Protein AF-A0A8J4FB12-F1 (afdb_monomer)

Foldseek 3Di:
DQQQPQLDDPSLPPDDDPSCVPPRNVVLVVVLVVCLVVVDQKDKDKAAPSCCPRPNRNNVVVNVVSLVVSQKDKDWDWDQDDDPPDGGIMIMIIIGHDDD

pLDDT: mean 78.16, std 13.07, range [53.12, 95.38]

InterPro domains:
  IPR001525 C-5 cytosine methyltransferase [PF00145] (1-75)
  IPR029063 S-adenosyl-L-methionine-dependent methyltransferase superfamily [G3DSA:3.40.50.150] (1-83)
  IPR029063 S-adenosyl-L-methionine-dependent methyltransferase superfamily [SSF53335] (1-76)
  IPR050390 DNA Cytosine-5 Methyltransferase [PTHR10629] (1-82)

Organism: NCBI:txid51714

Solvent-accessible surface area (backbone atoms only — not comparable to full-atom values): 5815 Å² total; per-residue (Å²): 102,68,78,50,72,60,43,46,78,81,42,56,77,49,80,94,62,64,61,68,74,37,82,59,37,36,56,56,60,56,51,50,52,49,45,68,71,68,60,56,63,63,50,78,47,40,43,56,51,46,41,55,55,42,81,84,15,49,59,48,53,51,55,49,53,55,37,47,77,70,44,35,50,73,49,75,50,77,42,84,43,67,59,105,87,44,86,42,69,35,26,34,38,42,35,36,48,60,85,127

Secondary structure (DSSP, 8-state):
----GGGSGGGGGS----TTTSTTTTHHHHHHHHHHHH--SEEEEEE-THHHHGGGGHHHHHHHHHHHHTTEEEEEEEEEES-TT--EEEEEEEEEE---

Radius of gyration: 14.21 Å; Cα contacts (8 Å, |Δi|>4): 137; chains: 1; bounding box: 40×24×36 Å

Mean predicted aligned error: 7.6 Å

Sequence (100 aa):
GTPCNNFTGLNLHAPRTNILDDNMNRLILTVLEVIKFLRPKYVYLEQVPSAMIKENGMWIRTVLGHLECLGYQYEVGDIASGGPHCLRWAATCRVRLVDG

Nearest PDB structures (foldseek):
  4ft4-assembly1_B  TM=9.243E-01  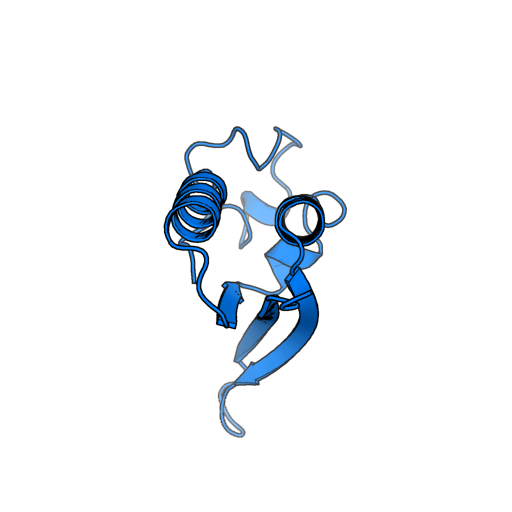e=4.789E-06  Zea mays
  1fjx-assembly1_A  TM=8.506E-01  e=9.364E-05  Haemophilus haemolyticus
  2uyc-assembly1_A  TM=8.475E-01  e=9.975E-05  Haemophilus haemolyticus
  10mh-assembly1_A  TM=8.392E-01  e=1.206E-04  Haemophilus haemolyticus
  2z6a-assembly1_A  TM=8.492E-01  e=1.763E-04  Haemophilus parahaemolyticus

Structure (mmCIF, N/CA/C/O backbone):
data_AF-A0A8J4FB12-F1
#
_entry.id   AF-A0A8J4FB12-F1
#
loop_
_atom_site.group_PDB
_atom_site.id
_atom_site.type_symbol
_atom_site.label_atom_id
_atom_site.label_alt_id
_atom_site.label_comp_id
_atom_site.label_asym_id
_atom_site.label_entity_id
_atom_site.label_seq_id
_atom_site.pdbx_PDB_ins_code
_atom_site.Cartn_x
_atom_site.Cartn_y
_atom_site.Cartn_z
_atom_site.occupancy
_atom_site.B_iso_or_equiv
_atom_site.auth_seq_id
_atom_site.auth_comp_id
_atom_site.auth_asym_id
_atom_site.auth_atom_id
_atom_site.pdbx_PDB_model_num
ATOM 1 N N . GLY A 1 1 ? -0.410 -9.970 -0.109 1.00 60.00 1 GLY A N 1
ATOM 2 C CA . GLY A 1 1 ? -0.067 -9.170 -1.294 1.00 60.00 1 GLY A CA 1
ATOM 3 C C . GLY A 1 1 ? -0.949 -9.534 -2.473 1.00 60.00 1 GLY A C 1
ATOM 4 O O . GLY A 1 1 ? -1.546 -10.606 -2.471 1.00 60.00 1 GLY A O 1
ATOM 5 N N . THR A 1 2 ? -1.043 -8.647 -3.463 1.00 65.06 2 THR A N 1
ATOM 6 C CA . THR A 1 2 ? -1.705 -8.895 -4.755 1.00 65.06 2 THR A CA 1
ATOM 7 C C . THR A 1 2 ? -0.673 -9.375 -5.787 1.00 65.06 2 THR A C 1
ATOM 9 O O . THR A 1 2 ? 0.405 -8.788 -5.857 1.00 65.06 2 THR A O 1
ATOM 12 N N . PRO A 1 3 ? -0.937 -10.407 -6.607 1.00 60.28 3 PRO A N 1
ATOM 13 C CA . PRO A 1 3 ? -0.049 -10.751 -7.703 1.00 60.28 3 PRO A CA 1
ATOM 14 C C . PRO A 1 3 ? -0.113 -9.624 -8.732 1.00 60.28 3 PRO A C 1
ATOM 16 O O . PRO A 1 3 ? -1.179 -9.328 -9.267 1.00 60.28 3 PRO A O 1
ATOM 19 N N . CYS A 1 4 ? 1.022 -8.975 -8.966 1.00 59.12 4 CYS A N 1
ATOM 20 C CA . CYS A 1 4 ? 1.150 -7.925 -9.963 1.00 59.12 4 CYS A CA 1
ATOM 21 C C . CYS A 1 4 ? 2.453 -8.151 -10.736 1.00 59.12 4 CYS A C 1
ATOM 23 O O . CYS A 1 4 ? 3.544 -7.748 -10.323 1.00 59.12 4 CYS A O 1
ATOM 25 N N . ASN A 1 5 ? 2.342 -8.884 -11.841 1.00 63.47 5 ASN A N 1
ATOM 26 C CA . ASN A 1 5 ? 3.498 -9.453 -12.538 1.00 63.47 5 ASN A CA 1
ATOM 27 C C . ASN A 1 5 ? 4.252 -8.427 -13.406 1.00 63.47 5 ASN A C 1
ATOM 29 O O . ASN A 1 5 ? 5.388 -8.684 -13.803 1.00 63.47 5 ASN A O 1
ATOM 33 N N . ASN A 1 6 ? 3.670 -7.247 -13.655 1.00 63.16 6 ASN A N 1
ATOM 34 C CA . ASN A 1 6 ? 4.267 -6.209 -14.506 1.00 63.16 6 ASN A CA 1
ATOM 35 C C . ASN A 1 6 ? 5.143 -5.187 -13.769 1.00 63.16 6 ASN A C 1
ATOM 37 O O . ASN A 1 6 ? 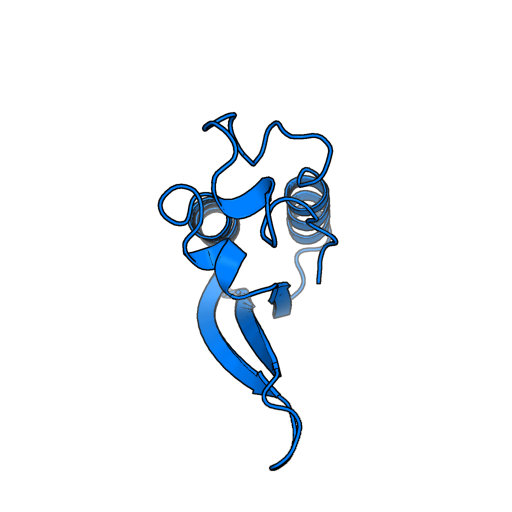5.606 -4.207 -14.358 1.00 63.16 6 ASN A O 1
ATOM 41 N N . PHE A 1 7 ? 5.450 -5.445 -12.498 1.00 58.22 7 PHE A N 1
ATOM 42 C CA . PHE A 1 7 ? 6.355 -4.609 -11.712 1.00 58.22 7 PHE A CA 1
ATOM 43 C C . PHE A 1 7 ? 7.820 -5.062 -11.730 1.00 58.22 7 PHE A C 1
AT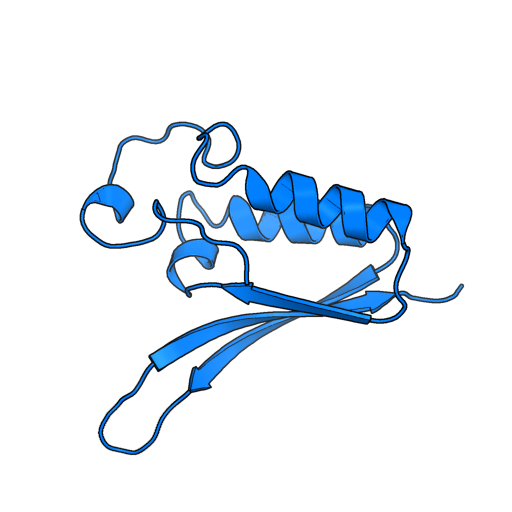OM 45 O O . PHE A 1 7 ? 8.652 -4.371 -11.155 1.00 58.22 7 PHE A O 1
ATOM 52 N N . THR A 1 8 ? 8.174 -6.185 -12.366 1.00 62.22 8 THR A N 1
ATOM 53 C CA . THR A 1 8 ? 9.529 -6.766 -12.260 1.00 62.22 8 THR A CA 1
ATOM 54 C C . THR A 1 8 ? 10.115 -7.195 -13.614 1.00 62.22 8 THR A C 1
ATOM 56 O O . THR A 1 8 ? 9.389 -7.365 -14.592 1.00 62.22 8 THR A O 1
ATOM 59 N N . GLY A 1 9 ? 11.443 -7.353 -13.687 1.00 68.75 9 GLY A N 1
ATOM 60 C CA . GLY A 1 9 ? 12.148 -7.878 -14.867 1.00 68.75 9 GLY A CA 1
ATOM 61 C C . GLY A 1 9 ? 12.058 -6.986 -16.114 1.00 68.75 9 GLY A C 1
ATOM 62 O O . GLY A 1 9 ? 12.073 -5.760 -16.015 1.00 68.75 9 GLY A O 1
ATOM 63 N N . LEU A 1 10 ? 11.943 -7.607 -17.296 1.00 65.31 10 LEU A N 1
ATOM 64 C CA . LEU A 1 10 ? 11.828 -6.912 -18.593 1.00 65.31 10 LEU A CA 1
ATOM 65 C C . LEU A 1 10 ? 10.595 -5.990 -18.674 1.00 65.31 10 LEU A C 1
ATOM 67 O O . LEU A 1 10 ? 10.595 -5.022 -19.431 1.00 65.31 10 LEU A O 1
ATOM 71 N N . ASN A 1 11 ? 9.576 -6.238 -17.843 1.00 61.41 11 ASN A N 1
ATOM 72 C CA . ASN A 1 11 ? 8.348 -5.446 -17.802 1.00 61.41 11 ASN A CA 1
ATOM 73 C C . ASN A 1 11 ? 8.506 -4.125 -17.041 1.00 61.41 11 ASN A C 1
ATOM 75 O O . ASN A 1 11 ? 7.635 -3.266 -17.152 1.00 61.41 11 ASN A O 1
ATOM 79 N N . LEU A 1 12 ? 9.605 -3.899 -16.307 1.00 62.53 12 LEU A N 1
ATOM 80 C CA . LEU A 1 12 ? 9.834 -2.637 -15.591 1.00 62.53 12 LEU A CA 1
ATOM 81 C C . LEU A 1 12 ? 9.868 -1.433 -16.551 1.00 62.53 12 LEU A C 1
ATOM 83 O O . LEU A 1 12 ? 9.279 -0.394 -16.242 1.00 62.53 12 LEU A O 1
ATOM 87 N N . HIS A 1 13 ? 10.473 -1.617 -17.729 1.00 67.12 13 HIS A N 1
ATOM 88 C CA . HIS A 1 13 ? 10.663 -0.590 -18.762 1.00 67.12 13 HIS A CA 1
ATOM 89 C C . HIS A 1 13 ? 9.695 -0.704 -19.948 1.00 67.12 13 HIS A C 1
ATOM 91 O O . HIS A 1 13 ? 9.814 0.069 -20.899 1.00 67.12 13 HIS A O 1
ATOM 97 N N . ALA A 1 14 ? 8.754 -1.655 -19.909 1.00 65.62 14 ALA A N 1
ATOM 98 C CA . ALA A 1 14 ? 7.714 -1.781 -20.925 1.00 65.62 14 ALA A CA 1
ATOM 99 C C . ALA A 1 14 ? 6.933 -0.455 -21.078 1.00 65.62 14 ALA A C 1
ATOM 101 O O . ALA A 1 14 ? 6.809 0.290 -20.096 1.00 65.62 14 ALA A O 1
ATOM 102 N N . PRO A 1 15 ? 6.450 -0.133 -22.296 1.00 63.16 15 PRO A N 1
ATOM 103 C CA . PRO A 1 15 ? 5.801 1.141 -22.592 1.00 63.16 15 PRO A CA 1
ATOM 104 C C . PRO A 1 15 ? 4.655 1.451 -21.625 1.00 63.16 15 PRO A C 1
ATOM 106 O O . PRO A 1 15 ? 3.958 0.554 -21.159 1.00 63.16 15 PRO A O 1
ATOM 109 N N . ARG A 1 16 ? 4.490 2.750 -21.343 1.00 61.00 16 ARG A N 1
ATOM 110 C CA . ARG A 1 16 ? 3.542 3.326 -20.377 1.00 61.00 16 ARG A CA 1
ATOM 111 C C . ARG A 1 16 ? 2.091 3.128 -20.828 1.00 61.00 16 ARG A C 1
ATOM 113 O O . ARG A 1 16 ? 1.457 4.059 -21.318 1.00 61.00 16 ARG A O 1
ATOM 120 N N . THR A 1 17 ? 1.570 1.920 -20.705 1.00 63.38 17 THR A N 1
ATOM 121 C CA . THR A 1 17 ? 0.126 1.676 -20.679 1.00 63.38 17 THR A CA 1
ATOM 122 C C . THR A 1 17 ? -0.310 1.737 -19.226 1.00 63.38 17 THR A C 1
ATOM 124 O O . THR A 1 17 ? 0.338 1.102 -18.402 1.00 63.38 17 THR A O 1
ATOM 127 N N . ASN A 1 18 ? -1.377 2.480 -18.918 1.00 66.50 18 ASN A N 1
ATOM 128 C CA . ASN A 1 18 ? -1.911 2.635 -17.562 1.00 66.50 18 ASN A CA 1
ATOM 129 C C . ASN A 1 18 ? -1.857 1.306 -16.783 1.00 66.50 18 ASN A C 1
ATOM 131 O O . ASN A 1 18 ? -2.582 0.365 -17.113 1.00 66.50 18 ASN A O 1
ATOM 135 N N . ILE A 1 19 ? -0.992 1.230 -15.763 1.00 68.19 19 ILE A N 1
ATOM 136 C CA . ILE A 1 19 ? -0.777 0.016 -14.954 1.00 68.19 19 ILE A CA 1
ATOM 137 C C . ILE A 1 19 ? -2.082 -0.530 -14.383 1.00 68.19 19 ILE A C 1
ATOM 139 O O . ILE A 1 19 ? -2.183 -1.736 -14.183 1.00 68.19 19 ILE A O 1
ATOM 143 N N . LEU A 1 20 ? -3.072 0.324 -14.123 1.00 67.31 20 LEU A N 1
ATOM 144 C CA . LEU A 1 20 ? -4.366 -0.089 -13.581 1.00 67.31 20 LEU A CA 1
ATOM 145 C C . LEU A 1 20 ? -5.269 -0.757 -14.628 1.00 67.31 20 LEU A C 1
ATOM 147 O O . LEU A 1 20 ? -6.085 -1.607 -14.273 1.00 67.31 20 LEU A O 1
ATOM 151 N N . ASP A 1 21 ? -5.116 -0.397 -15.905 1.00 68.94 21 ASP A N 1
ATOM 152 C CA . ASP A 1 21 ? -5.909 -0.963 -17.003 1.00 68.94 21 ASP A CA 1
ATOM 153 C C . ASP A 1 21 ? -5.366 -2.314 -17.468 1.00 68.94 21 ASP A C 1
ATOM 155 O O . ASP A 1 21 ? -6.111 -3.127 -18.030 1.00 68.94 21 ASP A O 1
ATOM 159 N N . ASP A 1 22 ? -4.090 -2.570 -17.186 1.00 68.06 22 ASP A N 1
ATOM 160 C CA . ASP A 1 22 ? -3.432 -3.844 -17.410 1.00 68.06 22 ASP A CA 1
ATOM 161 C C . ASP A 1 22 ? -4.108 -4.953 -16.596 1.00 68.06 22 A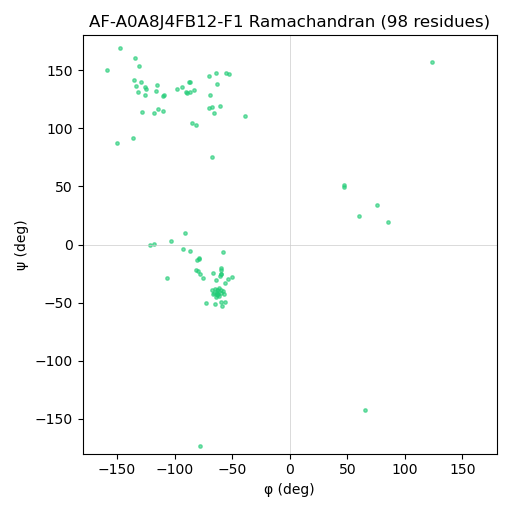SP A C 1
ATOM 163 O O . ASP A 1 22 ? -4.132 -4.947 -15.361 1.00 68.06 22 ASP A O 1
ATOM 167 N N . ASN A 1 23 ? -4.631 -5.945 -17.318 1.00 60.53 23 ASN A N 1
ATOM 168 C CA . ASN A 1 23 ? -5.303 -7.116 -16.763 1.00 60.53 23 ASN A CA 1
ATOM 169 C C . ASN A 1 23 ? -4.481 -7.809 -15.662 1.00 60.53 23 ASN A C 1
ATOM 171 O O . ASN A 1 23 ? -5.066 -8.398 -14.754 1.00 60.53 23 ASN A O 1
ATOM 175 N N . MET A 1 24 ? -3.149 -7.702 -15.706 1.00 63.75 24 MET A N 1
ATOM 176 C CA . MET A 1 24 ? -2.239 -8.329 -14.747 1.00 63.75 24 MET A CA 1
ATOM 177 C C . MET A 1 24 ? -2.085 -7.572 -13.419 1.00 63.75 24 MET A C 1
ATOM 179 O O . MET A 1 24 ? -1.561 -8.161 -12.475 1.00 63.75 24 MET A O 1
ATOM 183 N N . ASN A 1 25 ? -2.540 -6.315 -13.312 1.00 69.50 25 ASN A N 1
ATOM 184 C CA . ASN A 1 25 ? -2.477 -5.536 -12.062 1.00 69.50 25 ASN A CA 1
ATOM 185 C C . ASN A 1 25 ? -3.866 -5.141 -11.521 1.00 69.50 25 ASN A C 1
ATOM 187 O O . ASN A 1 25 ? -3.956 -4.525 -10.459 1.00 69.50 25 ASN A O 1
ATOM 191 N N . ARG A 1 26 ? -4.960 -5.535 -12.193 1.00 75.12 26 ARG A N 1
ATOM 192 C CA . ARG A 1 26 ? -6.347 -5.208 -11.798 1.00 75.12 26 ARG A CA 1
ATOM 193 C C . ARG A 1 26 ? -6.762 -5.713 -10.419 1.00 75.12 26 ARG A C 1
ATOM 195 O O . ARG A 1 26 ? -7.707 -5.171 -9.849 1.00 75.12 26 ARG A O 1
ATOM 202 N N . LEU A 1 27 ? -6.073 -6.711 -9.851 1.00 82.56 27 LEU A N 1
ATOM 203 C CA . LEU A 1 27 ? -6.478 -7.279 -8.561 1.00 82.56 27 LEU A CA 1
ATOM 204 C C . LEU A 1 27 ? -6.467 -6.237 -7.435 1.00 82.56 27 LEU A C 1
ATOM 206 O O . LEU A 1 27 ? -7.248 -6.357 -6.494 1.00 82.56 27 LEU A O 1
ATOM 210 N N . ILE A 1 28 ? -5.640 -5.190 -7.536 1.00 85.50 28 ILE A N 1
ATOM 211 C CA . ILE A 1 28 ? -5.646 -4.127 -6.529 1.00 85.50 28 ILE A CA 1
ATOM 212 C C . ILE A 1 28 ? -6.997 -3.410 -6.449 1.00 85.50 28 ILE A C 1
ATOM 214 O O . ILE A 1 28 ? -7.464 -3.130 -5.350 1.00 85.50 28 ILE A O 1
ATOM 218 N N . LEU A 1 29 ? -7.676 -3.203 -7.582 1.00 86.56 29 LEU A N 1
ATOM 219 C CA . LEU A 1 29 ? -9.011 -2.601 -7.610 1.00 86.56 29 LEU A CA 1
ATOM 220 C C . LEU A 1 29 ? -10.033 -3.515 -6.923 1.00 86.56 29 LEU A C 1
ATOM 222 O O . LEU A 1 29 ? -10.835 -3.050 -6.120 1.00 86.56 29 LEU A O 1
ATOM 226 N N . THR A 1 30 ? -9.954 -4.829 -7.157 1.00 88.62 30 THR A N 1
ATOM 227 C CA . THR A 1 30 ? -10.803 -5.810 -6.464 1.00 88.62 30 THR A CA 1
ATOM 228 C C . THR A 1 30 ? -10.555 -5.810 -4.956 1.00 88.62 30 THR A C 1
ATOM 230 O O . THR A 1 30 ? -11.506 -5.836 -4.179 1.00 88.62 30 THR A O 1
ATOM 233 N N . VAL A 1 31 ? -9.292 -5.745 -4.521 1.00 90.12 31 VAL A N 1
ATOM 234 C CA . VAL A 1 31 ? -8.948 -5.666 -3.093 1.00 90.12 31 VAL A CA 1
ATOM 235 C C . VAL A 1 31 ? -9.490 -4.383 -2.463 1.00 90.12 31 VAL A C 1
ATOM 237 O O . VAL A 1 31 ? -10.037 -4.439 -1.363 1.00 90.12 31 VAL A O 1
ATOM 240 N N . LEU A 1 32 ? -9.394 -3.244 -3.153 1.00 90.94 32 LEU A N 1
ATOM 241 C CA . LEU A 1 32 ? -9.949 -1.975 -2.677 1.00 90.94 32 LEU A CA 1
ATOM 242 C C . LEU A 1 32 ? -11.480 -2.026 -2.553 1.00 90.94 32 LEU A C 1
ATOM 244 O O . LEU A 1 32 ? -12.012 -1.541 -1.555 1.00 90.94 32 LEU A O 1
ATOM 248 N N . GLU A 1 33 ? -12.185 -2.669 -3.488 1.00 92.44 33 GLU A N 1
ATOM 249 C CA . GLU A 1 33 ? -13.636 -2.882 -3.367 1.00 92.44 33 GLU A CA 1
ATOM 250 C C . GLU A 1 33 ? -13.991 -3.803 -2.188 1.00 92.44 33 GLU A C 1
ATOM 252 O O . GLU A 1 33 ? -14.935 -3.521 -1.451 1.00 92.44 33 GLU A O 1
ATOM 257 N N . VAL A 1 34 ? -13.198 -4.848 -1.924 1.00 93.88 34 VAL A N 1
ATOM 258 C CA . VAL A 1 34 ? -13.378 -5.695 -0.730 1.00 93.88 34 VAL A CA 1
ATOM 259 C C . VAL A 1 34 ? -13.155 -4.897 0.560 1.00 93.88 34 VAL A C 1
ATOM 261 O O . VAL A 1 34 ? -13.949 -5.013 1.492 1.00 93.88 34 VAL A O 1
ATOM 264 N N . ILE A 1 35 ? -12.119 -4.053 0.623 1.00 93.81 35 ILE A N 1
ATOM 265 C CA . ILE A 1 35 ? -11.856 -3.176 1.779 1.00 93.81 35 ILE A CA 1
ATOM 266 C C . ILE A 1 35 ? -13.015 -2.197 1.984 1.00 93.81 35 ILE A C 1
ATOM 268 O O . ILE A 1 35 ? -13.473 -2.007 3.111 1.00 93.81 35 ILE A O 1
ATOM 272 N N . LYS A 1 36 ? -13.512 -1.597 0.901 1.00 94.31 36 LYS A N 1
ATOM 273 C CA . LYS A 1 36 ? -14.655 -0.683 0.924 1.00 94.31 36 LYS A CA 1
ATOM 274 C C . LYS A 1 36 ? -15.932 -1.364 1.407 1.00 94.31 36 LYS A C 1
ATOM 276 O O . LYS A 1 36 ? -16.691 -0.739 2.140 1.00 94.31 36 LYS A O 1
ATOM 281 N N . PHE A 1 37 ? -16.161 -2.615 1.017 1.00 95.00 37 PHE A N 1
ATOM 282 C CA . PHE A 1 37 ? -17.329 -3.385 1.439 1.00 95.00 37 PHE A CA 1
ATOM 283 C C . PHE A 1 37 ? -17.234 -3.826 2.905 1.00 95.00 37 PHE A C 1
ATOM 285 O O . PHE A 1 37 ? -18.161 -3.602 3.678 1.00 95.00 37 PHE A O 1
ATOM 292 N N . LEU A 1 38 ? -16.110 -4.429 3.302 1.00 95.38 38 LEU A N 1
ATOM 293 C CA . LEU A 1 38 ? -15.940 -5.004 4.641 1.00 95.38 38 LEU A CA 1
ATOM 294 C C . LEU A 1 38 ? -15.614 -3.965 5.719 1.00 95.38 38 LEU A C 1
ATOM 296 O O . LEU A 1 38 ? -15.827 -4.235 6.898 1.00 95.38 38 LEU A O 1
ATOM 300 N N . ARG A 1 39 ? -15.062 -2.809 5.333 1.00 94.00 39 ARG A N 1
ATOM 301 C CA . ARG A 1 39 ? -14.641 -1.716 6.229 1.00 94.00 39 ARG A CA 1
ATOM 302 C C . ARG A 1 39 ? -13.809 -2.211 7.430 1.00 94.00 39 ARG A C 1
ATOM 304 O O . ARG A 1 39 ? -14.105 -1.850 8.567 1.00 94.00 39 ARG A O 1
ATOM 311 N N . PRO A 1 40 ? -12.764 -3.036 7.227 1.00 94.38 40 PRO A N 1
ATOM 312 C CA . PRO A 1 40 ? -11.984 -3.566 8.341 1.00 94.38 40 PRO A CA 1
ATOM 313 C C . PRO A 1 40 ? -11.272 -2.441 9.100 1.00 94.38 40 PRO A C 1
ATOM 315 O O . PRO A 1 40 ? -10.815 -1.470 8.497 1.00 94.38 40 PRO A O 1
ATOM 318 N N . LYS A 1 41 ? -11.096 -2.600 10.416 1.00 92.00 41 LYS A N 1
ATOM 319 C CA . LYS A 1 41 ? -10.379 -1.614 11.247 1.00 92.00 41 LYS A CA 1
ATOM 320 C C . LYS A 1 41 ? -8.902 -1.467 10.861 1.00 92.00 41 LYS A C 1
ATOM 322 O O . LYS A 1 41 ? -8.327 -0.390 10.996 1.00 92.00 41 LYS A O 1
ATOM 327 N N . TYR A 1 42 ? -8.294 -2.540 10.358 1.00 91.62 42 TYR A N 1
ATOM 328 C CA . TYR A 1 42 ? -6.898 -2.574 9.936 1.00 91.62 42 TYR A CA 1
ATOM 329 C C . TYR A 1 42 ? -6.755 -3.274 8.590 1.00 91.62 42 TYR A C 1
ATOM 331 O O . TYR A 1 42 ? -7.402 -4.291 8.342 1.00 91.62 42 TYR A O 1
ATOM 339 N N . VAL A 1 43 ? -5.867 -2.749 7.750 1.00 91.19 43 VAL A N 1
ATOM 340 C CA . VAL A 1 43 ? -5.475 -3.348 6.474 1.00 91.19 43 VAL A CA 1
ATOM 341 C C . VAL A 1 43 ? -3.951 -3.408 6.419 1.00 91.19 43 VAL A C 1
ATOM 343 O O . VAL A 1 43 ? -3.259 -2.486 6.850 1.00 91.19 43 VAL A O 1
ATOM 346 N N . TYR A 1 44 ? -3.420 -4.504 5.888 1.00 91.19 44 TYR A N 1
ATOM 347 C CA . TYR A 1 44 ? -1.997 -4.660 5.614 1.00 91.19 44 TYR A CA 1
ATOM 348 C C . TYR A 1 44 ? -1.815 -5.113 4.167 1.00 91.19 44 TYR A C 1
ATOM 350 O O . TYR A 1 44 ? -2.236 -6.212 3.796 1.00 91.19 44 TYR A O 1
ATOM 358 N N . LEU A 1 45 ? -1.211 -4.257 3.345 1.00 88.94 45 LEU A N 1
ATOM 359 C CA . LEU A 1 45 ? -0.911 -4.541 1.946 1.00 88.94 45 LEU A CA 1
ATOM 360 C C . LEU A 1 45 ? 0.599 -4.692 1.777 1.00 88.94 45 LEU A C 1
ATOM 362 O O . LEU A 1 45 ? 1.370 -3.820 2.158 1.00 88.94 45 LEU A O 1
ATOM 366 N N . GLU A 1 46 ? 1.013 -5.800 1.177 1.00 86.56 46 GLU A N 1
ATOM 367 C CA . GLU A 1 46 ? 2.407 -6.083 0.836 1.00 86.56 46 GLU A CA 1
ATOM 368 C C . GLU A 1 46 ? 2.547 -6.157 -0.687 1.00 86.56 46 GLU A C 1
ATOM 370 O O . GLU A 1 46 ? 1.678 -6.723 -1.366 1.00 86.56 46 GLU A O 1
ATOM 375 N N . GLN A 1 47 ? 3.614 -5.550 -1.209 1.00 86.44 47 GLN A N 1
ATOM 376 C CA . GLN A 1 47 ? 4.002 -5.544 -2.617 1.00 86.44 47 GLN A CA 1
ATOM 377 C C . GLN A 1 47 ? 5.520 -5.502 -2.800 1.00 86.44 47 GLN A C 1
ATOM 379 O O . GLN A 1 47 ? 6.287 -5.238 -1.880 1.00 86.44 47 GLN A O 1
ATOM 384 N N . VAL A 1 48 ? 5.964 -5.712 -4.040 1.00 84.62 48 VAL A N 1
ATOM 385 C CA . VAL A 1 48 ? 7.366 -5.509 -4.419 1.00 84.62 48 VAL A CA 1
ATOM 386 C C . VAL A 1 48 ? 7.726 -4.012 -4.424 1.00 84.62 48 VAL A C 1
ATOM 388 O O . VAL A 1 48 ? 6.907 -3.200 -4.862 1.00 84.62 48 VAL A O 1
ATOM 391 N N . PRO A 1 49 ? 8.957 -3.618 -4.038 1.00 83.94 49 PRO A N 1
ATOM 392 C CA . PRO A 1 49 ? 9.385 -2.211 -4.035 1.00 83.94 49 PRO A CA 1
ATOM 393 C C . PRO A 1 49 ? 9.238 -1.512 -5.387 1.00 83.94 49 PRO A C 1
ATOM 395 O O . PRO A 1 49 ? 8.894 -0.335 -5.463 1.00 83.94 49 PRO A O 1
ATOM 398 N N . SER A 1 50 ? 9.415 -2.252 -6.482 1.00 82.19 50 SER A N 1
ATOM 399 C CA . SER A 1 50 ? 9.252 -1.723 -7.836 1.00 82.19 50 SER A CA 1
ATOM 400 C C . SER A 1 50 ? 7.842 -1.178 -8.117 1.00 82.19 50 SER A C 1
ATOM 402 O O . SER A 1 50 ? 7.702 -0.272 -8.938 1.00 82.19 50 SER A O 1
ATOM 404 N N . ALA A 1 51 ? 6.809 -1.654 -7.412 1.00 81.38 51 ALA A N 1
ATOM 405 C CA . ALA A 1 51 ? 5.449 -1.120 -7.521 1.00 81.38 51 ALA A CA 1
ATOM 406 C C . ALA A 1 51 ? 5.327 0.319 -6.986 1.00 81.38 51 ALA A C 1
ATOM 408 O O . ALA A 1 51 ? 4.465 1.074 -7.438 1.00 81.38 51 ALA A O 1
ATOM 409 N N . MET A 1 52 ? 6.217 0.723 -6.075 1.00 85.25 52 MET A N 1
ATOM 410 C CA . MET A 1 52 ? 6.230 2.067 -5.489 1.00 85.25 52 MET A CA 1
ATOM 411 C C . MET A 1 52 ? 6.849 3.110 -6.426 1.00 85.25 52 MET A C 1
ATOM 413 O O . MET A 1 52 ? 6.514 4.287 -6.337 1.00 85.25 52 MET A O 1
ATOM 417 N N . ILE A 1 53 ? 7.721 2.688 -7.348 1.00 84.38 53 ILE A N 1
ATOM 418 C CA . ILE A 1 53 ? 8.469 3.588 -8.244 1.00 84.38 53 ILE A CA 1
ATOM 419 C C . ILE A 1 53 ? 7.969 3.563 -9.693 1.00 84.38 53 ILE A C 1
ATOM 421 O O . ILE A 1 53 ? 8.086 4.564 -10.406 1.00 84.38 53 ILE A O 1
ATOM 425 N N . LYS A 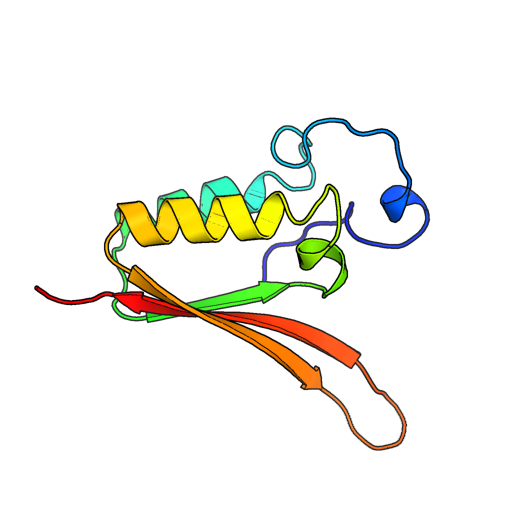1 54 ? 7.408 2.437 -10.158 1.00 81.31 54 LYS A N 1
ATOM 426 C CA . LYS A 1 54 ? 6.996 2.277 -11.560 1.00 81.31 54 LYS A CA 1
ATOM 427 C C . LYS A 1 54 ? 5.895 3.280 -11.915 1.00 81.31 54 LYS A C 1
ATOM 429 O O . LYS A 1 54 ? 4.991 3.538 -11.124 1.00 81.31 54 LYS A O 1
ATOM 434 N N . GLU A 1 55 ? 6.005 3.869 -13.108 1.00 83.88 55 GLU A N 1
ATOM 435 C CA . GLU A 1 55 ? 5.113 4.929 -13.608 1.00 83.88 55 GLU A CA 1
ATOM 436 C C . GLU A 1 55 ? 4.881 6.041 -12.585 1.00 83.88 55 GLU A C 1
ATOM 438 O O . GLU A 1 55 ? 3.756 6.429 -12.260 1.00 83.88 55 GLU A O 1
ATOM 443 N N . ASN A 1 56 ? 5.996 6.547 -12.056 1.00 84.25 56 ASN A N 1
ATOM 444 C CA . ASN A 1 56 ? 6.002 7.590 -11.046 1.00 84.25 56 ASN A CA 1
ATOM 445 C C . ASN A 1 56 ? 5.260 7.155 -9.767 1.00 84.25 56 ASN A C 1
ATOM 447 O O . ASN A 1 56 ? 4.731 8.010 -9.091 1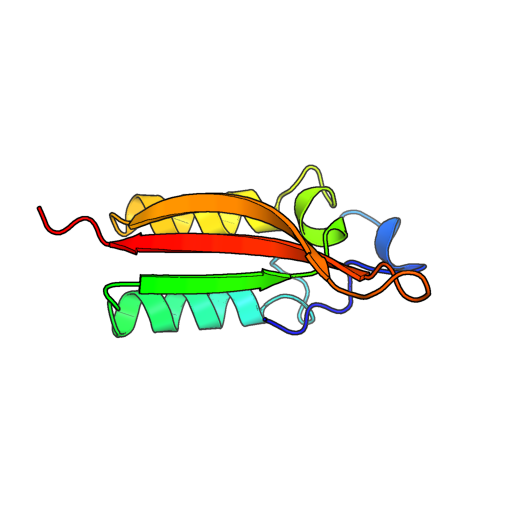.00 84.25 56 ASN A O 1
ATOM 451 N N . GLY A 1 57 ? 5.123 5.867 -9.441 1.00 86.19 57 GLY A N 1
ATOM 452 C CA . GLY A 1 57 ? 4.366 5.417 -8.263 1.00 86.19 57 GLY A CA 1
ATOM 453 C C . GLY A 1 57 ? 2.844 5.479 -8.431 1.00 86.19 57 GLY A C 1
ATOM 454 O O . GLY A 1 57 ? 2.112 5.764 -7.483 1.00 86.19 57 GLY A O 1
ATOM 455 N N . MET A 1 58 ? 2.342 5.237 -9.644 1.00 86.56 58 MET A N 1
ATOM 456 C CA . MET A 1 58 ? 0.900 5.240 -9.928 1.00 86.56 58 MET A CA 1
ATOM 457 C C . MET A 1 58 ? 0.123 4.251 -9.054 1.00 86.56 58 MET A C 1
ATOM 459 O O . MET A 1 58 ? -0.935 4.605 -8.532 1.00 86.56 58 MET A O 1
ATOM 463 N N . TRP A 1 59 ? 0.661 3.044 -8.855 1.00 87.62 59 TRP A N 1
ATOM 464 C CA . TRP A 1 59 ? 0.018 2.011 -8.042 1.00 87.62 59 TRP A CA 1
ATOM 465 C C . TRP A 1 59 ? -0.205 2.493 -6.606 1.00 87.62 59 TRP A C 1
ATOM 467 O O . TRP A 1 59 ? -1.339 2.503 -6.129 1.00 87.62 59 TRP A O 1
ATOM 477 N N . ILE A 1 60 ? 0.855 2.974 -5.946 1.00 89.69 60 ILE A N 1
ATOM 478 C CA . ILE A 1 60 ? 0.769 3.385 -4.542 1.00 89.69 60 ILE A CA 1
ATOM 479 C C . ILE A 1 60 ? -0.115 4.615 -4.370 1.00 89.69 60 ILE A C 1
ATOM 481 O O . ILE A 1 60 ? -0.976 4.614 -3.498 1.00 89.69 60 ILE A O 1
ATOM 485 N N . ARG A 1 61 ? -0.008 5.620 -5.248 1.00 90.38 61 ARG A N 1
ATOM 486 C CA . ARG A 1 61 ? -0.900 6.788 -5.197 1.00 90.38 61 ARG A CA 1
ATOM 487 C C . ARG A 1 61 ? -2.372 6.414 -5.322 1.00 90.38 61 ARG A C 1
ATOM 489 O O . ARG A 1 61 ? -3.198 6.989 -4.626 1.00 90.38 61 ARG A O 1
ATOM 496 N N . THR A 1 62 ? -2.691 5.462 -6.195 1.00 89.81 62 THR A N 1
ATOM 497 C CA . THR A 1 62 ? -4.071 5.001 -6.389 1.00 89.81 62 THR A CA 1
ATOM 498 C C . THR A 1 62 ? -4.586 4.338 -5.119 1.00 89.81 62 THR A C 1
ATOM 500 O O . THR A 1 62 ? -5.627 4.723 -4.599 1.00 89.81 62 THR A O 1
ATOM 503 N N . VAL A 1 63 ? -3.822 3.391 -4.572 1.00 90.75 63 VAL A N 1
ATOM 504 C CA . VAL A 1 63 ? -4.178 2.699 -3.326 1.00 90.75 63 VAL A CA 1
ATOM 505 C C . VAL A 1 63 ? -4.391 3.688 -2.184 1.00 90.75 63 VAL A C 1
ATOM 507 O O . VAL A 1 63 ? -5.425 3.636 -1.523 1.00 90.75 63 VAL A O 1
ATOM 510 N N . LEU A 1 64 ? -3.449 4.611 -1.983 1.00 92.56 64 LEU A N 1
ATOM 511 C CA . LEU A 1 64 ? -3.526 5.600 -0.913 1.00 92.56 64 LEU A CA 1
ATOM 512 C C . LEU A 1 64 ? -4.713 6.548 -1.092 1.00 92.56 64 LEU A C 1
ATOM 514 O O . LEU A 1 64 ? -5.468 6.724 -0.144 1.00 92.56 64 LEU A O 1
ATOM 518 N N . GLY A 1 65 ? -4.949 7.065 -2.301 1.00 92.94 65 GLY A N 1
ATOM 519 C CA . GLY A 1 65 ? -6.092 7.940 -2.571 1.00 92.94 65 GLY A CA 1
ATOM 520 C C . GLY A 1 65 ? -7.436 7.259 -2.290 1.00 92.94 65 GLY A C 1
ATOM 521 O O . GLY A 1 65 ? -8.313 7.848 -1.663 1.00 92.94 65 GLY A O 1
ATOM 522 N N . HIS A 1 66 ? -7.591 5.984 -2.665 1.00 91.88 66 HIS A N 1
ATOM 523 C CA . HIS A 1 66 ? -8.794 5.219 -2.321 1.00 91.88 66 HIS A CA 1
ATOM 524 C C . HIS A 1 66 ? -8.956 5.039 -0.805 1.00 91.88 66 HIS A C 1
ATOM 526 O O . HIS A 1 66 ? -10.063 5.175 -0.287 1.00 91.88 66 HIS A O 1
ATOM 532 N N . LEU A 1 67 ? -7.873 4.736 -0.088 1.00 91.81 67 LEU A N 1
ATOM 533 C CA . LEU A 1 67 ? -7.897 4.548 1.363 1.00 91.81 67 LEU A CA 1
ATOM 534 C C . LEU A 1 67 ? -8.187 5.866 2.106 1.00 91.81 67 LEU A C 1
ATOM 536 O O . LEU A 1 67 ? -8.992 5.861 3.038 1.00 91.81 67 LEU A O 1
ATOM 540 N N . GLU A 1 68 ? -7.628 6.988 1.649 1.00 92.81 68 GLU A N 1
ATOM 541 C CA . GLU A 1 68 ? -7.931 8.337 2.151 1.00 92.81 68 GLU A CA 1
ATOM 542 C C . GLU A 1 68 ? -9.407 8.688 1.977 1.00 92.81 68 GLU A C 1
ATOM 544 O O . GLU A 1 68 ? -10.062 9.072 2.945 1.00 92.81 68 GLU A O 1
ATOM 549 N N . CYS A 1 69 ? -9.967 8.487 0.778 1.00 93.00 69 CYS A N 1
ATOM 550 C CA . CYS A 1 69 ? -11.393 8.721 0.522 1.00 93.00 69 CYS A CA 1
ATOM 551 C C . CYS A 1 69 ? -12.304 7.854 1.402 1.00 93.00 69 CYS A C 1
ATOM 553 O O . CYS A 1 69 ? -13.454 8.207 1.656 1.00 93.00 69 CYS A O 1
ATOM 555 N N . LEU A 1 70 ? -11.798 6.711 1.861 1.00 91.81 70 LEU A N 1
ATOM 556 C CA . LEU A 1 70 ? -12.497 5.808 2.758 1.00 91.81 70 LEU A CA 1
ATOM 557 C C . LEU A 1 70 ? -12.311 6.175 4.245 1.00 91.81 70 LEU A C 1
ATOM 559 O O . LEU A 1 70 ? -12.972 5.557 5.078 1.00 91.81 70 LEU A O 1
ATOM 563 N N . GLY A 1 71 ? -11.475 7.156 4.598 1.00 93.44 71 GLY A N 1
ATOM 564 C CA . GLY A 1 71 ? -11.221 7.570 5.986 1.00 93.44 71 GLY A CA 1
ATOM 565 C C . GLY A 1 71 ? -10.144 6.748 6.705 1.00 93.44 71 GLY A C 1
ATOM 566 O O . GLY A 1 71 ? -10.102 6.707 7.935 1.00 93.44 71 GLY A O 1
ATOM 567 N N . TYR A 1 72 ? -9.283 6.055 5.960 1.00 93.94 72 TYR A N 1
ATOM 568 C CA . TYR A 1 72 ? -8.136 5.362 6.538 1.00 93.94 72 TYR A CA 1
ATOM 569 C C . TYR A 1 72 ? -6.923 6.293 6.676 1.00 93.94 72 TYR A C 1
ATOM 571 O O . TYR A 1 72 ? -6.584 7.037 5.760 1.00 93.94 72 TYR A O 1
ATOM 579 N N . GLN A 1 73 ? -6.210 6.173 7.794 1.00 91.69 73 GLN A N 1
ATOM 580 C CA . GLN A 1 73 ? -4.832 6.640 7.957 1.00 91.69 73 GLN A CA 1
ATOM 581 C C . GLN A 1 73 ? -3.861 5.553 7.516 1.00 91.69 73 GLN A C 1
ATOM 583 O O . GLN A 1 73 ? -4.062 4.381 7.839 1.00 91.69 73 GLN A O 1
ATOM 588 N N . TYR A 1 74 ? -2.781 5.929 6.839 1.00 90.62 74 TYR A N 1
ATOM 589 C CA . TYR A 1 74 ? -1.819 4.983 6.286 1.00 90.62 74 TYR A CA 1
ATOM 590 C C . TYR A 1 74 ? -0.374 5.331 6.640 1.00 90.62 74 TYR A C 1
ATOM 592 O O . TYR A 1 74 ? -0.013 6.486 6.840 1.00 90.62 74 TYR A O 1
ATOM 600 N N . GLU A 1 75 ? 0.457 4.298 6.656 1.00 90.12 75 GLU A N 1
ATOM 601 C CA . GLU A 1 75 ? 1.910 4.365 6.739 1.00 90.12 75 GLU A CA 1
ATOM 602 C C . GLU A 1 75 ? 2.479 3.448 5.651 1.00 90.12 75 GLU A C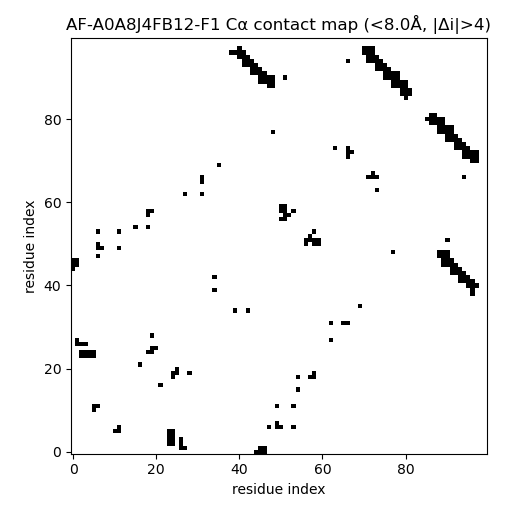 1
ATOM 604 O O . GLU A 1 75 ? 2.050 2.299 5.506 1.00 90.12 75 GLU A O 1
ATOM 609 N N . VAL A 1 76 ? 3.434 3.953 4.870 1.00 88.88 76 VAL A N 1
ATOM 610 C CA . VAL A 1 76 ? 4.124 3.184 3.827 1.00 88.88 76 VAL A CA 1
ATOM 611 C C . VAL A 1 76 ? 5.593 3.077 4.197 1.00 88.88 76 VAL A C 1
ATOM 613 O O . VAL A 1 76 ? 6.223 4.081 4.521 1.00 88.88 76 VAL A O 1
ATOM 616 N N . GLY A 1 77 ? 6.144 1.870 4.125 1.00 85.12 77 GLY A N 1
ATOM 617 C CA . GLY A 1 77 ? 7.551 1.635 4.408 1.00 85.12 77 GLY A CA 1
ATOM 618 C C . GLY A 1 77 ? 8.066 0.350 3.778 1.00 85.12 77 GLY A C 1
ATOM 619 O O . GLY A 1 77 ? 7.328 -0.629 3.620 1.00 85.12 77 GLY A O 1
ATOM 620 N N . ASP A 1 78 ? 9.353 0.358 3.452 1.00 82.25 78 ASP A N 1
ATOM 621 C CA . ASP A 1 78 ? 10.070 -0.826 2.997 1.00 82.25 78 ASP A CA 1
ATOM 622 C C . ASP A 1 78 ? 10.526 -1.655 4.195 1.00 82.25 78 ASP A C 1
ATOM 624 O O . ASP A 1 78 ? 11.094 -1.147 5.163 1.00 82.25 78 ASP A O 1
ATOM 628 N N . ILE A 1 79 ? 10.286 -2.959 4.119 1.00 75.44 79 ILE A N 1
ATOM 629 C CA . ILE A 1 79 ? 10.758 -3.932 5.093 1.00 75.44 79 ILE A CA 1
ATOM 630 C C . ILE A 1 79 ? 11.756 -4.841 4.380 1.00 75.44 79 ILE A C 1
ATOM 632 O O . ILE A 1 79 ? 11.415 -5.566 3.441 1.00 75.44 79 ILE A O 1
ATOM 636 N N . ALA A 1 80 ? 13.006 -4.811 4.839 1.00 75.00 80 ALA A N 1
ATOM 637 C CA . ALA A 1 80 ? 13.972 -5.843 4.498 1.00 75.00 80 ALA A CA 1
ATOM 638 C C . ALA A 1 80 ? 13.558 -7.136 5.209 1.00 75.00 80 ALA A C 1
ATOM 640 O O . ALA A 1 80 ? 13.510 -7.196 6.437 1.00 75.00 80 ALA A O 1
ATOM 641 N N . SER A 1 81 ? 13.246 -8.172 4.440 1.00 63.31 81 SER A N 1
ATOM 642 C CA . SER A 1 81 ? 13.011 -9.517 4.950 1.00 63.31 81 SER A CA 1
ATOM 643 C C . SER A 1 81 ? 14.160 -10.430 4.535 1.00 63.31 81 SER A C 1
ATOM 645 O O . SER A 1 81 ? 14.526 -10.508 3.364 1.00 63.31 81 SER A O 1
ATOM 647 N N . GLY A 1 82 ? 14.721 -11.126 5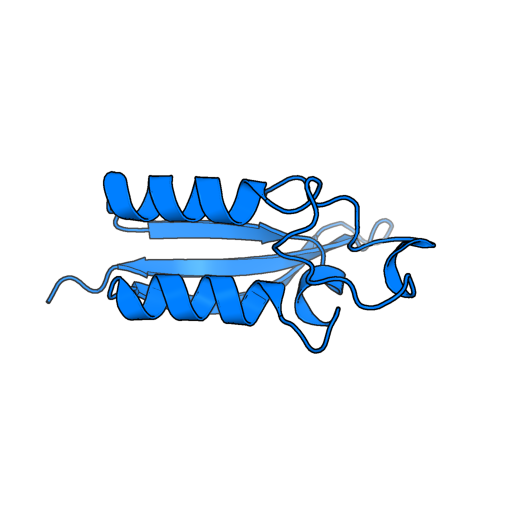.517 1.00 58.94 82 GLY A N 1
ATOM 648 C CA . GLY A 1 82 ? 15.677 -12.204 5.316 1.00 58.94 82 GLY A CA 1
ATOM 649 C C . GLY A 1 82 ? 17.012 -12.000 6.028 1.00 58.94 82 GLY A C 1
ATOM 650 O O . GLY A 1 82 ? 17.366 -10.906 6.461 1.00 58.94 82 GLY A O 1
ATOM 651 N N . GLY A 1 83 ? 17.692 -13.123 6.256 1.00 53.84 83 GLY A N 1
ATOM 652 C CA . GLY A 1 83 ? 18.951 -13.184 6.995 1.00 53.84 83 GLY A CA 1
ATOM 653 C C . GLY A 1 83 ? 20.159 -12.738 6.160 1.00 53.84 83 GLY A C 1
ATOM 654 O O . GLY A 1 83 ? 19.998 -12.335 5.007 1.00 53.84 83 GLY A O 1
ATOM 655 N N . PRO A 1 84 ? 21.388 -12.886 6.688 1.00 53.91 84 PRO A N 1
ATOM 656 C CA . PRO A 1 84 ? 22.632 -12.398 6.068 1.00 53.91 84 PRO A CA 1
ATOM 657 C C . PRO A 1 84 ? 22.934 -12.931 4.653 1.00 53.91 84 PRO A C 1
ATOM 659 O O . PRO A 1 84 ? 23.879 -12.476 4.016 1.00 53.91 84 PRO A O 1
ATOM 662 N N . HIS A 1 85 ? 22.141 -13.874 4.140 1.00 53.12 85 HIS A N 1
ATOM 663 C CA . HIS A 1 85 ? 22.340 -14.529 2.845 1.00 53.12 85 HIS A CA 1
ATOM 664 C C . HIS A 1 85 ? 21.159 -14.359 1.875 1.00 53.12 85 HIS A C 1
ATOM 666 O O . HIS A 1 85 ? 21.212 -14.862 0.756 1.00 53.12 85 HIS A O 1
ATOM 672 N N . CYS A 1 86 ? 20.085 -13.670 2.274 1.00 55.22 86 CYS A N 1
ATOM 673 C CA . CYS A 1 86 ? 18.935 -13.423 1.407 1.00 55.22 86 CYS A CA 1
ATOM 674 C C . CYS A 1 86 ? 18.277 -12.101 1.804 1.00 55.22 86 CYS A C 1
ATOM 676 O O . CYS A 1 86 ? 17.376 -12.080 2.631 1.00 55.22 86 CYS A O 1
ATOM 678 N N . LEU A 1 87 ? 18.742 -10.988 1.236 1.00 58.38 87 LEU A N 1
ATOM 679 C CA . LEU A 1 87 ? 18.066 -9.701 1.384 1.00 58.38 87 LEU A CA 1
ATOM 680 C C . LEU A 1 87 ? 16.911 -9.640 0.383 1.00 58.38 87 LEU A C 1
ATOM 682 O O . LEU A 1 87 ? 17.124 -9.430 -0.812 1.00 58.38 87 LEU A O 1
ATOM 686 N N . ARG A 1 88 ? 15.683 -9.832 0.867 1.00 63.16 88 ARG A N 1
ATOM 687 C CA . ARG A 1 88 ? 14.461 -9.652 0.084 1.00 63.16 88 ARG A CA 1
ATOM 688 C C . ARG A 1 88 ? 13.715 -8.424 0.578 1.00 63.16 88 ARG A C 1
ATOM 690 O O . ARG A 1 88 ? 13.204 -8.405 1.691 1.00 63.16 88 ARG A O 1
ATOM 697 N N . TRP A 1 89 ? 13.613 -7.414 -0.273 1.00 65.88 89 TRP A N 1
ATOM 698 C CA . TRP A 1 89 ? 12.868 -6.196 0.027 1.00 65.88 89 TRP A CA 1
ATOM 699 C C . TRP A 1 89 ? 11.394 -6.362 -0.337 1.00 65.88 89 TRP A C 1
ATOM 701 O O . TRP A 1 89 ? 11.074 -6.803 -1.444 1.00 65.88 89 TRP A O 1
ATOM 711 N N . ALA A 1 90 ? 10.514 -5.997 0.592 1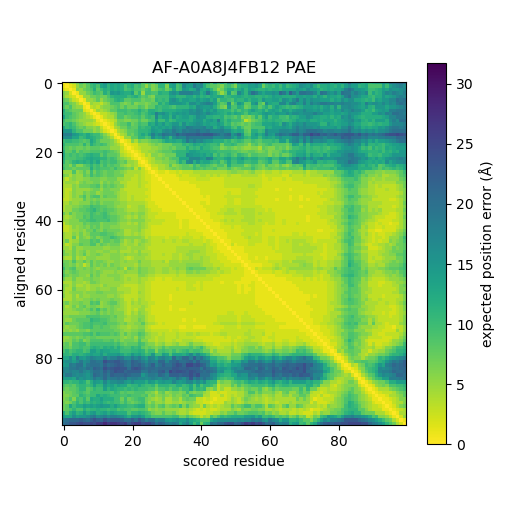.00 72.62 90 ALA A N 1
ATOM 712 C CA . ALA A 1 90 ? 9.081 -5.876 0.368 1.00 72.62 90 ALA A CA 1
ATOM 713 C C . ALA A 1 90 ? 8.638 -4.468 0.768 1.00 72.62 90 ALA A C 1
ATOM 715 O O . ALA A 1 90 ? 9.006 -3.977 1.834 1.00 72.62 90 ALA A O 1
ATOM 716 N N . ALA A 1 91 ? 7.839 -3.833 -0.076 1.00 76.44 91 ALA A N 1
ATOM 717 C CA . ALA A 1 91 ? 7.192 -2.578 0.247 1.00 76.44 91 ALA A CA 1
ATOM 718 C C . ALA A 1 91 ? 5.841 -2.865 0.901 1.00 76.44 91 ALA A C 1
ATOM 720 O O . ALA A 1 91 ? 5.040 -3.672 0.418 1.00 76.44 91 ALA A O 1
ATOM 721 N N . THR A 1 92 ? 5.592 -2.216 2.032 1.00 78.75 92 THR A N 1
ATOM 722 C CA . THR A 1 92 ? 4.439 -2.508 2.882 1.00 78.75 92 THR A CA 1
ATOM 723 C C . THR A 1 92 ? 3.649 -1.239 3.139 1.00 78.75 92 THR A C 1
ATOM 725 O O . THR A 1 92 ? 4.212 -0.183 3.416 1.00 78.75 92 THR A O 1
ATOM 728 N N . CYS A 1 93 ? 2.330 -1.340 3.034 1.00 78.06 93 CYS A N 1
ATOM 729 C CA . CYS A 1 93 ? 1.396 -0.284 3.381 1.00 78.06 93 CYS A CA 1
ATOM 730 C C . CYS A 1 93 ? 0.519 -0.793 4.525 1.00 78.06 93 CYS A C 1
ATOM 732 O O . CYS A 1 93 ? -0.245 -1.752 4.372 1.00 78.06 93 CYS A O 1
ATOM 734 N N . ARG A 1 94 ? 0.675 -0.172 5.695 1.00 77.94 94 ARG A N 1
ATOM 735 C CA . ARG A 1 94 ? -0.156 -0.425 6.873 1.00 77.94 94 ARG A CA 1
ATOM 736 C C . ARG A 1 94 ? -1.215 0.651 6.934 1.00 77.94 94 ARG A C 1
ATOM 738 O O . ARG A 1 94 ? -0.909 1.829 6.794 1.00 77.94 94 ARG A O 1
ATOM 745 N N . VAL A 1 95 ? -2.452 0.245 7.160 1.00 82.81 95 VAL A N 1
ATOM 746 C CA . VAL A 1 95 ? -3.598 1.145 7.122 1.00 82.81 95 VAL A CA 1
ATOM 747 C C . VAL A 1 95 ? -4.477 0.898 8.343 1.00 82.81 95 VAL A C 1
ATOM 749 O O . VAL A 1 95 ? -4.736 -0.251 8.712 1.00 82.81 95 VAL A O 1
ATOM 752 N N . ARG A 1 96 ? -4.943 1.973 8.976 1.00 81.25 96 ARG A N 1
ATOM 753 C CA . ARG A 1 96 ? -5.855 1.966 10.125 1.00 81.25 96 ARG A CA 1
ATOM 754 C C . ARG A 1 96 ? -7.066 2.830 9.794 1.00 81.25 96 ARG A C 1
ATOM 756 O O . ARG A 1 96 ? -6.903 3.971 9.378 1.00 81.25 96 ARG A O 1
ATOM 763 N N . LEU A 1 97 ? -8.267 2.294 9.985 1.00 81.06 97 LEU A N 1
ATOM 764 C CA . LEU A 1 97 ? -9.491 3.080 9.869 1.00 81.06 97 LEU A CA 1
ATOM 765 C C . LEU A 1 97 ? -9.550 4.064 11.038 1.00 81.06 97 LEU A C 1
ATOM 767 O O . LEU A 1 97 ? -9.371 3.655 12.189 1.00 81.06 97 LEU A O 1
ATOM 771 N N . VAL A 1 98 ? -9.765 5.345 10.749 1.00 76.94 98 VAL A N 1
ATOM 772 C CA . VAL A 1 98 ? -10.020 6.331 11.797 1.00 76.94 98 VAL A CA 1
ATOM 773 C C . VAL A 1 98 ? -11.504 6.268 12.102 1.00 76.94 98 VAL A C 1
ATOM 775 O O . VAL A 1 98 ? -12.326 6.713 11.306 1.00 76.94 98 VAL A O 1
ATOM 778 N N . ASP A 1 99 ? -11.839 5.657 13.233 1.00 62.34 99 ASP A N 1
ATOM 779 C CA . ASP A 1 99 ? -13.173 5.786 13.806 1.00 62.34 99 ASP A CA 1
ATOM 780 C C . ASP A 1 99 ? -13.323 7.268 14.208 1.00 62.34 99 ASP A C 1
ATOM 782 O O . ASP A 1 99 ? -12.542 7.760 15.028 1.00 62.34 99 ASP A O 1
ATOM 786 N N . GLY A 1 100 ? -14.224 7.991 13.535 1.00 53.41 100 GLY A N 1
ATOM 787 C CA . GLY A 1 100 ? -14.581 9.375 13.868 1.00 53.41 100 GLY A CA 1
ATOM 788 C C . GLY A 1 100 ? -15.387 9.472 15.153 1.00 53.41 100 GLY A C 1
ATOM 789 O O . GLY A 1 100 ? -16.109 8.498 15.467 1.00 53.41 100 GLY A O 1
#